Protein AF-A0A957AJ49-F1 (afdb_monomer)

Radius of gyration: 24.85 Å; Cα contacts (8 Å, |Δi|>4): 306; chains: 1; bounding box: 86×35×40 Å

Foldseek 3Di:
DDDDDDDDDDDDDPVNVVVVVVVVVVVPPPPPDDPPPPPPDPDDAPEDDDEWDQWDKKWKWKFKDKAAADPVFAWDFDAWDKKAQCDDAWWKWKAFPPPRDIDIADHGYMYTDYHRTGITIHIPDPGIGIIMDTHIGHLVCRQPRPPTGTPDRGHIDTDDGD

Structure (mmCIF, N/CA/C/O backbone):
data_AF-A0A957AJ49-F1
#
_entry.id   AF-A0A957AJ49-F1
#
loop_
_atom_site.group_PDB
_atom_site.id
_atom_site.type_symbol
_atom_site.label_atom_id
_atom_site.label_alt_id
_atom_site.label_comp_id
_atom_site.label_asym_id
_atom_site.label_entity_id
_atom_site.label_seq_id
_atom_site.pdbx_PDB_ins_code
_atom_site.Cartn_x
_atom_site.Cartn_y
_atom_site.Cartn_z
_atom_site.occupancy
_atom_site.B_iso_or_equiv
_atom_site.auth_seq_id
_atom_site.auth_comp_id
_atom_site.auth_asym_id
_atom_site.auth_atom_id
_atom_site.pdbx_PDB_model_num
ATOM 1 N N . MET A 1 1 ? 66.845 -1.665 -21.616 1.00 45.34 1 MET A N 1
ATOM 2 C CA . MET A 1 1 ? 66.562 -0.255 -21.268 1.00 45.34 1 MET A CA 1
ATOM 3 C C . MET A 1 1 ? 65.556 -0.266 -20.133 1.00 45.34 1 MET A C 1
ATOM 5 O O . MET A 1 1 ? 64.419 -0.652 -20.352 1.00 45.34 1 MET A O 1
ATOM 9 N N . THR A 1 2 ? 66.005 0.039 -18.918 1.00 37.88 2 THR A N 1
ATOM 10 C CA . THR A 1 2 ? 65.236 -0.147 -17.677 1.00 37.88 2 THR A CA 1
ATOM 11 C C . THR A 1 2 ? 64.923 1.229 -17.098 1.00 37.88 2 THR A C 1
ATOM 13 O O . THR A 1 2 ? 65.846 1.979 -16.789 1.00 37.88 2 THR A O 1
ATOM 16 N N . VAL A 1 3 ? 63.642 1.586 -16.994 1.00 44.53 3 VAL A N 1
ATOM 17 C CA . VAL A 1 3 ? 63.184 2.872 -16.444 1.00 44.53 3 VAL A CA 1
ATOM 18 C C . VAL A 1 3 ? 62.945 2.703 -14.942 1.00 44.53 3 VAL A C 1
ATOM 20 O O . VAL A 1 3 ? 62.064 1.951 -14.535 1.00 44.53 3 VAL A O 1
ATOM 23 N N . GLN A 1 4 ? 63.742 3.382 -14.111 1.00 39.09 4 GLN A N 1
ATOM 24 C CA . GLN A 1 4 ? 63.516 3.469 -12.665 1.00 39.09 4 GLN A CA 1
ATOM 25 C C . GLN A 1 4 ? 62.445 4.522 -12.350 1.00 39.09 4 GLN A C 1
ATOM 27 O O . GLN A 1 4 ? 62.627 5.706 -12.634 1.00 39.09 4 GLN A O 1
ATOM 32 N N . ALA A 1 5 ? 61.353 4.102 -11.709 1.00 43.75 5 ALA A N 1
ATOM 33 C CA . ALA A 1 5 ? 60.358 4.997 -11.128 1.00 43.75 5 ALA A CA 1
ATOM 34 C C . ALA A 1 5 ? 60.837 5.496 -9.754 1.00 43.75 5 ALA A C 1
ATOM 36 O O . ALA A 1 5 ? 61.056 4.720 -8.823 1.00 43.75 5 ALA A O 1
ATOM 37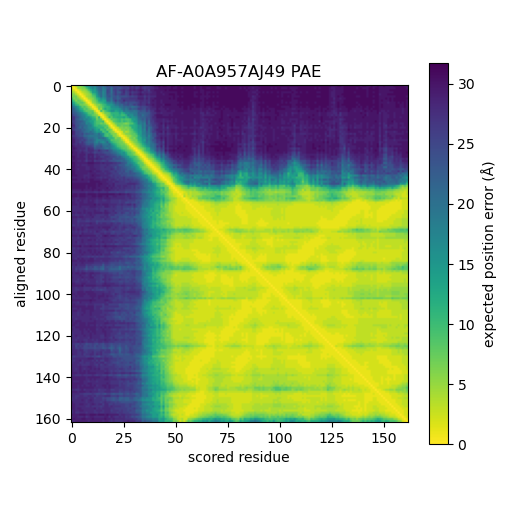 N N . ARG A 1 6 ? 61.016 6.813 -9.633 1.00 41.81 6 ARG A N 1
ATOM 38 C CA . ARG A 1 6 ? 61.431 7.501 -8.407 1.00 41.81 6 ARG A CA 1
ATOM 39 C C . ARG A 1 6 ? 60.199 7.746 -7.530 1.00 41.81 6 ARG A C 1
ATOM 41 O O . ARG A 1 6 ? 59.385 8.607 -7.843 1.00 41.81 6 ARG A O 1
ATOM 48 N N . VAL A 1 7 ? 60.062 7.010 -6.430 1.00 45.00 7 VAL A N 1
ATOM 49 C CA . VAL A 1 7 ? 59.023 7.262 -5.418 1.00 45.00 7 VAL A CA 1
ATOM 50 C C . VAL A 1 7 ? 59.421 8.497 -4.604 1.00 45.00 7 VAL A C 1
ATOM 52 O O . VAL A 1 7 ? 60.376 8.458 -3.829 1.00 45.00 7 VAL A O 1
ATOM 55 N N . GLN A 1 8 ? 58.714 9.614 -4.795 1.00 45.44 8 GLN A N 1
ATOM 56 C CA . GLN A 1 8 ? 58.831 10.800 -3.943 1.00 45.44 8 GLN A CA 1
ATOM 57 C C . GLN A 1 8 ? 57.978 10.617 -2.682 1.00 45.44 8 GLN A C 1
ATOM 59 O O . GLN A 1 8 ? 56.754 10.700 -2.710 1.00 45.44 8 GLN A O 1
ATOM 64 N N . SER A 1 9 ? 58.640 10.374 -1.555 1.00 46.91 9 SER A N 1
ATOM 65 C CA . SER A 1 9 ? 58.040 10.302 -0.225 1.00 46.91 9 SER A CA 1
ATOM 66 C C . SER A 1 9 ? 57.879 11.708 0.370 1.00 46.91 9 SER A C 1
ATOM 68 O O . SER A 1 9 ? 58.793 12.268 0.975 1.00 46.91 9 SER A O 1
ATOM 70 N N . GLY A 1 10 ? 56.694 12.298 0.191 1.00 44.47 10 GLY A N 1
ATOM 71 C CA . GLY A 1 10 ? 56.314 13.566 0.819 1.00 44.47 10 GLY A CA 1
ATOM 72 C C . GLY A 1 10 ? 56.085 13.401 2.325 1.00 44.47 10 GLY A C 1
ATOM 73 O O . GLY A 1 10 ? 55.098 12.808 2.751 1.00 44.47 10 GLY A O 1
ATOM 74 N N . ARG A 1 11 ? 57.000 13.925 3.150 1.00 48.50 11 ARG A N 1
ATOM 75 C CA . ARG A 1 11 ? 56.845 13.993 4.613 1.00 48.50 11 ARG A CA 1
ATOM 76 C C . ARG A 1 11 ? 55.820 15.072 4.977 1.00 48.50 11 ARG A C 1
ATOM 78 O O . ARG A 1 11 ? 56.122 16.260 4.916 1.00 48.50 11 ARG A O 1
ATOM 85 N N . ILE A 1 12 ? 54.626 14.654 5.387 1.00 49.84 12 ILE A N 1
ATOM 86 C CA . ILE A 1 12 ? 53.584 15.539 5.924 1.00 49.84 12 ILE A CA 1
ATOM 87 C C . ILE A 1 12 ? 54.047 16.061 7.292 1.00 49.84 12 ILE A C 1
ATOM 89 O O . ILE A 1 12 ? 54.370 15.286 8.195 1.00 49.84 12 ILE A O 1
ATOM 93 N N . SER A 1 13 ? 54.122 17.383 7.454 1.00 51.81 13 SER A N 1
ATOM 94 C CA . SER A 1 13 ? 54.551 17.993 8.719 1.00 51.81 13 SER A CA 1
ATOM 95 C C . SER A 1 13 ? 53.452 17.882 9.787 1.00 51.81 13 SER A C 1
ATOM 97 O O . SER A 1 13 ? 52.265 18.005 9.487 1.00 51.81 13 SER A O 1
ATOM 99 N N . ARG A 1 14 ? 53.829 17.715 11.066 1.00 51.81 14 ARG A N 1
ATOM 100 C CA . ARG A 1 14 ? 52.889 17.599 12.208 1.00 51.81 14 ARG A CA 1
ATOM 101 C C . ARG A 1 14 ? 51.887 18.762 12.327 1.00 51.81 14 ARG A C 1
ATOM 103 O O . ARG A 1 14 ? 50.832 18.588 12.925 1.00 51.81 14 ARG A O 1
ATOM 110 N N . ARG A 1 15 ? 52.179 19.925 11.731 1.00 46.97 15 ARG A N 1
ATOM 111 C CA . ARG A 1 15 ? 51.269 21.083 11.688 1.00 46.97 15 ARG A CA 1
ATOM 112 C C . ARG A 1 15 ? 50.123 20.915 10.679 1.00 46.97 15 ARG A C 1
ATOM 114 O O . ARG A 1 15 ? 49.061 21.482 10.893 1.00 46.97 15 ARG A O 1
ATOM 121 N N . GLN A 1 16 ? 50.301 20.100 9.637 1.00 46.12 16 GLN A N 1
ATOM 122 C CA . GLN A 1 16 ? 49.244 19.774 8.667 1.00 46.12 16 GLN A CA 1
ATOM 123 C C . GLN A 1 16 ? 48.295 18.677 9.178 1.00 46.12 16 GLN A C 1
ATOM 125 O O . GLN A 1 16 ? 47.129 18.659 8.800 1.00 46.12 16 GLN A O 1
ATOM 130 N N . ALA A 1 17 ? 48.752 17.814 10.093 1.00 44.75 17 ALA A N 1
ATOM 131 C CA . ALA A 1 17 ? 47.915 16.769 10.688 1.00 44.75 17 ALA A CA 1
ATOM 132 C C . ALA A 1 17 ? 46.827 17.325 11.633 1.00 44.75 17 ALA A C 1
ATOM 134 O O . ALA A 1 17 ? 45.726 16.784 11.684 1.00 44.75 17 ALA A O 1
ATOM 135 N N . LEU A 1 18 ? 47.092 18.432 12.342 1.00 44.97 18 LEU A N 1
ATOM 136 C CA . LEU A 1 18 ? 46.111 19.029 13.261 1.00 44.97 18 LEU A CA 1
ATOM 137 C C . LEU A 1 18 ? 44.960 19.757 12.547 1.00 44.97 18 LEU A C 1
ATOM 139 O O . LEU A 1 18 ? 43.846 19.780 13.066 1.00 44.97 18 LEU A O 1
ATOM 143 N N . ALA A 1 19 ? 45.195 20.306 11.352 1.00 46.53 19 ALA A N 1
ATOM 144 C CA . ALA A 1 19 ? 44.149 20.984 10.584 1.00 46.53 19 ALA A CA 1
ATOM 145 C C . ALA A 1 19 ? 43.094 20.000 10.040 1.00 46.53 19 ALA A C 1
ATOM 147 O O . ALA A 1 19 ? 41.910 20.325 9.993 1.00 46.53 19 ALA A O 1
ATOM 148 N N . VAL A 1 20 ? 43.501 18.772 9.698 1.00 47.94 20 VAL A N 1
ATOM 149 C CA . VAL A 1 20 ? 42.591 17.746 9.160 1.00 47.94 20 VAL A CA 1
ATOM 150 C C . VAL A 1 20 ? 41.678 17.171 10.249 1.00 47.94 20 VAL A C 1
ATOM 152 O O . VAL A 1 20 ? 40.496 16.948 10.000 1.00 47.94 20 VAL A O 1
ATOM 155 N N . VAL A 1 21 ? 42.171 17.003 11.482 1.00 49.03 21 VAL A N 1
ATOM 156 C CA . VAL A 1 21 ? 41.348 16.492 12.597 1.00 49.03 21 VAL A CA 1
ATOM 157 C C . VAL A 1 21 ? 40.319 17.531 13.062 1.00 49.03 21 VAL A C 1
ATOM 159 O O . VAL A 1 21 ? 39.179 17.173 13.353 1.00 49.03 21 VAL A O 1
ATOM 162 N N . ALA A 1 22 ? 40.672 18.821 13.063 1.00 45.62 22 ALA A N 1
ATOM 163 C CA . ALA A 1 22 ? 39.730 19.891 13.398 1.00 45.62 22 ALA A CA 1
ATOM 164 C C . ALA A 1 22 ? 38.621 20.055 12.339 1.00 45.62 22 ALA A C 1
ATOM 166 O O . ALA A 1 22 ? 37.470 20.305 12.695 1.00 45.62 22 ALA A O 1
ATOM 167 N N . ALA A 1 23 ? 38.937 19.848 11.055 1.00 45.59 23 ALA A N 1
ATOM 168 C CA . ALA A 1 23 ? 37.946 19.875 9.980 1.00 45.59 23 ALA A CA 1
ATOM 169 C C . ALA A 1 23 ? 36.990 18.666 10.022 1.00 45.59 23 ALA A C 1
ATOM 171 O O . ALA A 1 23 ? 35.799 18.823 9.759 1.00 45.59 23 ALA A O 1
ATOM 172 N N . LEU A 1 24 ? 37.465 17.477 10.420 1.00 45.12 24 LEU A N 1
ATOM 173 C CA . LEU A 1 24 ? 36.602 16.293 10.548 1.00 45.12 24 LEU A CA 1
ATOM 174 C C . LEU A 1 24 ? 35.682 16.344 11.780 1.00 45.12 24 LEU A C 1
ATOM 176 O O . LEU A 1 24 ? 34.555 15.855 11.729 1.00 45.12 24 LEU A O 1
ATOM 180 N N . ALA A 1 25 ? 36.124 16.960 12.880 1.00 41.25 25 ALA A N 1
ATOM 181 C CA . ALA A 1 25 ? 35.322 17.072 14.101 1.00 41.25 25 ALA A CA 1
ATOM 182 C C . ALA A 1 25 ? 34.126 18.037 13.964 1.00 41.25 25 ALA A C 1
ATOM 184 O O . ALA A 1 25 ? 33.162 17.927 14.726 1.00 41.25 25 ALA A O 1
ATOM 185 N N . LEU A 1 26 ? 34.154 18.954 12.988 1.00 41.94 26 LEU A N 1
ATOM 186 C CA . LEU A 1 26 ? 33.064 19.909 12.765 1.00 41.94 26 LEU A CA 1
ATOM 187 C C . LEU A 1 26 ? 31.896 19.323 11.952 1.00 41.94 26 LEU A C 1
ATOM 189 O O . LEU A 1 26 ? 30.771 19.795 12.086 1.00 41.94 26 LEU A O 1
ATOM 193 N N . VAL A 1 27 ? 32.125 18.264 11.166 1.00 48.56 27 VAL A N 1
ATOM 194 C CA . VAL A 1 27 ? 31.067 17.620 10.360 1.00 48.56 27 VAL A CA 1
ATOM 195 C C . VAL A 1 27 ? 30.147 16.745 11.224 1.00 48.56 27 VAL A C 1
ATOM 197 O O . VAL A 1 27 ? 28.955 16.638 10.953 1.00 48.56 27 VAL A O 1
ATOM 200 N N . PHE A 1 28 ? 30.648 16.182 12.328 1.00 44.66 28 PHE A N 1
ATOM 201 C CA . PHE A 1 28 ? 29.884 15.230 13.148 1.00 44.66 28 PHE A CA 1
ATOM 202 C C . PHE A 1 28 ? 28.976 15.852 14.224 1.00 44.66 28 PHE A C 1
ATOM 204 O O . PHE A 1 28 ? 28.220 15.126 14.868 1.00 44.66 28 PHE A O 1
ATOM 211 N N . ARG A 1 29 ? 28.998 17.177 14.435 1.00 44.31 29 ARG A N 1
ATOM 212 C CA . ARG A 1 29 ? 28.170 17.841 15.468 1.00 44.31 29 ARG A CA 1
ATOM 213 C C . ARG A 1 29 ? 26.887 18.506 14.960 1.00 44.31 29 ARG A C 1
ATOM 215 O O . ARG A 1 29 ? 26.145 19.052 15.769 1.00 44.31 29 ARG A O 1
ATOM 222 N N . ALA A 1 30 ? 26.574 18.390 13.670 1.00 46.75 30 ALA A N 1
ATOM 223 C CA . ALA A 1 30 ? 25.325 18.892 13.087 1.00 46.75 30 ALA A CA 1
ATOM 224 C C . ALA A 1 30 ? 24.229 17.815 12.934 1.00 46.75 30 ALA A C 1
ATOM 226 O O . ALA A 1 30 ? 23.259 18.015 12.213 1.00 46.75 30 ALA A O 1
ATOM 227 N N . GLY A 1 31 ? 24.330 16.684 13.640 1.00 45.34 31 GLY A N 1
ATOM 228 C CA . GLY A 1 31 ? 23.252 15.692 13.760 1.00 45.34 31 GLY A CA 1
ATOM 229 C C . GLY A 1 31 ? 22.155 16.111 14.748 1.00 45.34 31 GLY A C 1
ATOM 230 O O . GLY A 1 31 ? 21.658 15.289 15.513 1.00 45.34 31 GLY A O 1
ATOM 231 N N . ALA A 1 32 ? 21.813 17.398 14.805 1.00 46.44 32 ALA A N 1
ATOM 232 C CA . ALA A 1 32 ? 20.675 17.876 15.573 1.00 46.44 32 ALA A CA 1
ATOM 233 C C . ALA A 1 32 ? 19.421 17.666 14.727 1.00 46.44 32 ALA A C 1
ATOM 235 O O . ALA A 1 32 ? 19.192 18.416 13.787 1.00 46.44 32 ALA A O 1
ATOM 236 N N . ARG A 1 33 ? 18.663 16.610 15.057 1.00 48.19 33 ARG A N 1
ATOM 237 C CA . ARG A 1 33 ? 17.218 16.414 14.828 1.00 48.19 33 ARG A CA 1
ATOM 238 C C . ARG A 1 33 ? 16.561 17.474 13.933 1.00 48.19 33 ARG A C 1
ATOM 240 O O . ARG A 1 33 ? 15.764 18.287 14.392 1.00 48.19 33 ARG A O 1
ATOM 247 N N . GLY A 1 34 ? 16.872 17.432 12.646 1.00 39.28 34 GLY A N 1
ATOM 248 C CA . GLY A 1 34 ? 16.021 18.026 11.639 1.00 39.28 34 GLY A CA 1
ATOM 249 C C . GLY A 1 34 ? 14.910 17.024 11.413 1.00 39.28 34 GLY A C 1
ATOM 250 O O . GLY A 1 34 ? 15.152 15.968 10.835 1.00 39.28 34 GLY A O 1
ATOM 251 N N . SER A 1 35 ? 13.698 17.320 11.874 1.00 52.81 35 SER A N 1
ATOM 252 C CA . SER A 1 35 ? 12.520 16.802 11.189 1.00 52.81 35 SER A CA 1
ATOM 253 C C . SER A 1 35 ? 12.696 17.221 9.735 1.00 52.81 35 SER A C 1
ATOM 255 O O . SER A 1 35 ? 12.552 18.405 9.424 1.00 52.81 35 SER A O 1
ATOM 257 N N . ALA A 1 36 ? 13.129 16.293 8.882 1.00 47.59 36 ALA A N 1
ATOM 258 C CA . ALA A 1 36 ? 13.177 16.519 7.456 1.00 47.59 36 ALA A CA 1
ATOM 259 C C . ALA A 1 36 ? 11.732 16.797 7.044 1.00 47.59 36 ALA A C 1
ATOM 261 O O . ALA A 1 36 ? 10.938 15.885 6.840 1.00 47.59 36 ALA A O 1
ATOM 262 N N . ARG A 1 37 ? 11.360 18.078 6.996 1.00 47.88 37 ARG A N 1
ATOM 263 C CA . ARG A 1 37 ? 10.209 18.517 6.226 1.00 47.88 37 ARG A CA 1
ATOM 264 C C . ARG A 1 37 ? 10.653 18.331 4.786 1.00 47.88 37 ARG A C 1
ATOM 266 O O . ARG A 1 37 ? 11.209 19.241 4.179 1.00 47.88 37 ARG A O 1
ATOM 273 N N . GLN A 1 38 ? 10.497 17.108 4.282 1.00 46.88 38 GLN A N 1
ATOM 274 C CA . GLN A 1 38 ? 10.405 16.900 2.850 1.00 46.88 38 GLN A CA 1
ATOM 275 C C . GLN A 1 38 ? 9.342 17.883 2.375 1.00 46.88 38 GLN A C 1
ATOM 277 O O . GLN A 1 38 ? 8.227 17.903 2.905 1.00 46.88 38 GLN A O 1
ATOM 282 N N . ALA A 1 39 ? 9.721 18.764 1.452 1.00 48.09 39 ALA A N 1
ATOM 283 C CA . ALA A 1 39 ? 8.725 19.485 0.690 1.00 48.09 39 ALA A CA 1
ATOM 284 C C . ALA A 1 39 ? 7.788 18.415 0.122 1.00 48.09 39 ALA A C 1
ATOM 286 O O . ALA A 1 39 ? 8.265 17.461 -0.497 1.00 48.09 39 ALA A O 1
ATOM 287 N N . LEU A 1 40 ? 6.490 18.523 0.415 1.00 52.75 40 LEU A N 1
ATOM 288 C CA . LEU A 1 40 ? 5.491 17.737 -0.292 1.00 52.75 40 LEU A CA 1
ATOM 289 C C . LEU A 1 40 ? 5.689 18.076 -1.766 1.00 52.75 40 LEU A C 1
ATOM 291 O O . LEU A 1 40 ? 5.410 19.197 -2.186 1.00 52.75 40 LEU A O 1
ATOM 295 N N . VAL A 1 41 ? 6.262 17.142 -2.520 1.00 54.31 41 VAL A N 1
ATOM 296 C CA . VAL A 1 41 ? 6.193 17.202 -3.973 1.00 54.31 41 VAL A CA 1
ATOM 297 C C . VAL A 1 41 ? 4.704 17.172 -4.286 1.00 54.31 41 VAL A C 1
ATOM 299 O O . VAL A 1 41 ? 3.987 16.319 -3.757 1.00 54.31 41 VAL A O 1
ATOM 302 N N . GLU A 1 42 ? 4.224 18.142 -5.061 1.00 50.56 42 GLU A N 1
ATOM 303 C CA . GLU A 1 42 ? 2.845 18.152 -5.539 1.00 50.56 42 GLU A CA 1
ATOM 304 C C . GLU A 1 42 ? 2.641 16.927 -6.440 1.00 50.56 42 GLU A C 1
ATOM 306 O O . GLU A 1 42 ? 2.904 16.955 -7.638 1.00 50.56 42 GLU A O 1
ATOM 311 N N . GLY A 1 43 ? 2.238 15.812 -5.835 1.00 50.50 43 GLY A N 1
ATOM 312 C CA . GLY A 1 43 ? 1.734 14.637 -6.526 1.00 50.50 43 GLY A CA 1
ATOM 313 C C . GLY A 1 43 ? 0.220 14.747 -6.632 1.00 50.50 43 GLY A C 1
ATOM 314 O O . GLY A 1 43 ? -0.471 14.931 -5.628 1.00 50.50 43 GLY A O 1
ATOM 315 N N . SER A 1 44 ? -0.323 14.643 -7.841 1.00 49.91 44 SER A N 1
ATOM 316 C CA . SER A 1 44 ? -1.766 14.516 -8.023 1.00 49.91 44 SER A CA 1
ATOM 317 C C . SER A 1 44 ? -2.204 13.113 -7.599 1.00 49.91 44 SER A C 1
ATOM 319 O O . SER A 1 44 ? -1.950 12.142 -8.307 1.00 49.91 44 SER A O 1
ATOM 321 N N . LEU A 1 45 ? -2.872 13.001 -6.449 1.00 54.06 45 LEU A N 1
ATOM 322 C CA . LEU A 1 45 ? -3.452 11.744 -5.976 1.00 54.06 45 LEU A CA 1
ATOM 323 C C . LEU A 1 45 ? -4.772 11.463 -6.715 1.00 54.06 45 LEU A C 1
ATOM 325 O O . LEU A 1 45 ? -5.822 11.991 -6.353 1.00 54.06 45 LEU A O 1
ATOM 329 N N . LEU A 1 46 ? -4.733 10.619 -7.745 1.00 48.16 46 LEU A N 1
ATOM 330 C CA . LEU A 1 46 ? -5.930 10.070 -8.391 1.00 48.16 46 LEU A CA 1
ATOM 331 C C . LEU A 1 46 ? -6.309 8.744 -7.722 1.00 48.16 46 LEU A C 1
ATOM 333 O O . LEU A 1 46 ? -6.030 7.669 -8.242 1.00 48.16 46 LEU A O 1
ATOM 337 N N . VAL A 1 47 ? -6.964 8.808 -6.562 1.00 59.38 47 VAL A N 1
ATOM 338 C CA . VAL A 1 47 ? -7.540 7.610 -5.934 1.00 59.38 47 VAL A CA 1
ATOM 339 C C . VAL A 1 47 ? -9.027 7.538 -6.255 1.00 59.38 47 VAL A C 1
ATOM 341 O O . VAL A 1 47 ? -9.812 8.378 -5.820 1.00 59.38 47 VAL A O 1
ATOM 344 N N . ARG A 1 48 ? -9.423 6.507 -7.007 1.00 54.12 48 ARG A N 1
ATOM 345 C CA . ARG A 1 48 ? -10.816 6.056 -7.093 1.00 54.12 48 ARG A CA 1
ATOM 346 C C . ARG A 1 48 ? -10.904 4.680 -6.452 1.00 54.12 48 ARG A C 1
ATOM 348 O O . ARG A 1 48 ? -10.227 3.757 -6.887 1.00 54.12 48 ARG A O 1
ATOM 355 N N . GLY A 1 49 ? -11.734 4.555 -5.429 1.00 65.31 49 GLY A N 1
ATOM 356 C CA . GLY A 1 49 ? -12.003 3.294 -4.757 1.00 65.31 49 GLY A CA 1
ATOM 357 C C . GLY A 1 49 ? -13.102 3.488 -3.724 1.00 65.31 49 GLY A C 1
ATOM 358 O O . GLY A 1 49 ? -13.212 4.556 -3.126 1.00 65.31 49 GLY A O 1
ATOM 359 N N . GLN A 1 50 ? -13.933 2.470 -3.557 1.00 75.38 50 GLN A N 1
ATOM 360 C CA . GLN A 1 50 ? -14.843 2.331 -2.428 1.00 75.38 50 GLN A CA 1
ATOM 361 C C . GLN A 1 50 ? -14.437 1.054 -1.702 1.00 75.38 50 GLN A C 1
ATOM 363 O O . GLN A 1 50 ? -14.096 0.064 -2.349 1.00 75.38 50 GLN A O 1
ATOM 368 N N . ALA A 1 51 ? -14.445 1.087 -0.379 1.00 84.75 51 ALA A N 1
ATOM 369 C CA . ALA A 1 51 ? -14.295 -0.104 0.435 1.00 84.75 51 ALA A CA 1
ATOM 370 C C . ALA A 1 51 ? -15.089 0.057 1.716 1.00 84.75 51 ALA A C 1
ATOM 372 O O . ALA A 1 51 ? -15.236 1.172 2.216 1.00 84.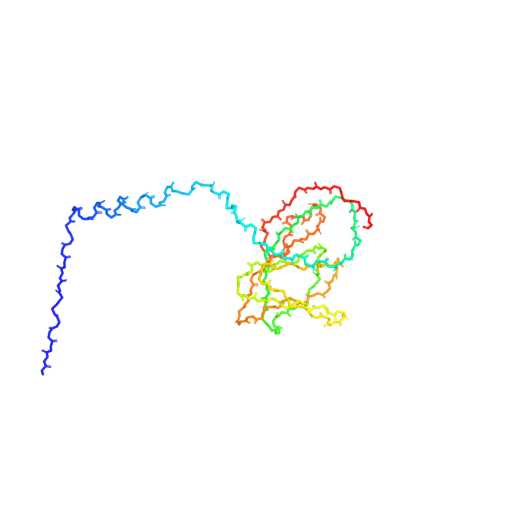75 51 ALA A O 1
ATOM 373 N N . GLU A 1 52 ? -15.554 -1.077 2.217 1.00 87.12 52 GLU A N 1
ATOM 374 C CA . GLU A 1 52 ? -16.186 -1.174 3.520 1.00 87.12 52 GLU A CA 1
ATOM 375 C C . GLU A 1 52 ? -15.101 -1.169 4.594 1.00 87.12 52 GLU A C 1
ATOM 377 O O . GLU A 1 52 ? -14.112 -1.910 4.518 1.00 87.12 52 GLU A O 1
ATOM 382 N N . LEU A 1 53 ? -15.271 -0.320 5.600 1.00 86.69 53 LEU A N 1
ATOM 383 C CA . LEU A 1 53 ? -14.423 -0.335 6.776 1.00 86.69 53 LEU A CA 1
ATOM 384 C C . LEU A 1 53 ? -14.841 -1.504 7.681 1.00 86.69 53 LEU A C 1
ATOM 386 O O . LEU A 1 53 ? -16.025 -1.636 8.003 1.00 86.69 53 LEU A O 1
ATOM 390 N N . PRO A 1 54 ? -13.887 -2.322 8.169 1.00 85.12 54 PRO A N 1
ATOM 391 C CA . PRO A 1 54 ? -14.191 -3.486 9.007 1.00 85.12 54 PRO A CA 1
ATOM 392 C C . PRO A 1 54 ? -14.776 -3.127 10.389 1.00 85.12 54 PRO A C 1
ATOM 394 O O . PRO A 1 54 ? -15.263 -4.011 11.091 1.00 85.12 54 PRO A O 1
ATOM 397 N N . GLY A 1 55 ? -14.769 -1.843 10.773 1.00 89.31 55 GLY A N 1
ATOM 398 C CA . GLY A 1 55 ? -15.225 -1.353 12.075 1.00 89.31 55 GLY A CA 1
ATOM 399 C C . GLY A 1 55 ? -14.347 -1.800 13.252 1.00 89.31 55 GLY A C 1
ATOM 400 O O . GLY A 1 55 ? -13.454 -2.630 13.111 1.00 89.31 55 GLY A O 1
ATOM 401 N N . GLY A 1 56 ? -14.601 -1.243 14.439 1.00 95.00 56 GLY A N 1
ATOM 402 C CA . GLY A 1 56 ? -13.904 -1.625 15.677 1.00 95.00 56 GLY A CA 1
ATOM 403 C C . GLY A 1 56 ? -12.641 -0.807 15.962 1.00 95.00 56 GLY A C 1
ATOM 404 O O . GLY A 1 56 ? -12.463 0.282 15.417 1.00 95.00 56 GLY A O 1
ATOM 405 N N . GLU A 1 57 ? -11.785 -1.292 16.867 1.00 97.38 57 GLU A N 1
ATOM 406 C CA . GLU A 1 57 ? -10.503 -0.639 17.159 1.00 97.38 57 GLU A CA 1
ATOM 407 C C . GLU A 1 57 ? -9.458 -0.978 16.095 1.00 97.38 57 GLU A C 1
ATOM 409 O O . GLU A 1 57 ? -8.962 -2.102 15.999 1.00 97.38 57 GLU A O 1
ATOM 414 N N . MET A 1 58 ? -9.098 0.037 15.320 1.00 97.12 58 MET A N 1
ATOM 415 C CA . MET A 1 58 ? -8.158 -0.051 14.214 1.00 97.12 58 MET A CA 1
ATOM 416 C C . MET A 1 58 ? -6.946 0.837 14.475 1.00 97.12 58 MET A C 1
ATOM 418 O O . MET A 1 58 ? -6.966 1.731 15.317 1.00 97.12 58 MET A O 1
ATOM 422 N N . ALA A 1 59 ? -5.881 0.618 13.720 1.00 97.62 59 ALA A N 1
ATOM 423 C CA . ALA A 1 59 ? -4.718 1.483 13.692 1.00 97.62 59 ALA A CA 1
ATOM 424 C C . ALA A 1 59 ? -4.107 1.498 12.290 1.00 97.62 59 ALA A C 1
ATOM 426 O O . ALA A 1 59 ? -4.237 0.554 11.505 1.00 97.62 59 ALA A O 1
ATOM 427 N N . TRP A 1 60 ? -3.401 2.582 11.980 1.00 97.50 60 TRP A N 1
ATOM 428 C CA . TRP A 1 60 ? -2.578 2.638 10.780 1.00 97.50 60 TRP A CA 1
ATOM 429 C C . TRP A 1 60 ? -1.266 1.901 11.009 1.00 97.50 60 TRP A C 1
ATOM 431 O O . TRP A 1 60 ? -0.565 2.150 11.990 1.00 97.50 60 TRP A O 1
ATOM 441 N N . ARG A 1 61 ? -0.902 1.045 10.061 1.00 98.06 61 ARG A N 1
ATOM 442 C CA . ARG A 1 61 ? 0.369 0.331 10.041 1.00 98.06 61 ARG A CA 1
ATOM 443 C C . ARG A 1 61 ? 1.133 0.673 8.769 1.00 98.06 61 ARG A C 1
ATOM 445 O O . ARG A 1 61 ? 0.636 0.474 7.664 1.00 98.06 61 ARG A O 1
ATOM 452 N N . GLY A 1 62 ? 2.355 1.164 8.934 1.00 97.81 62 GLY A N 1
ATOM 453 C CA . GLY A 1 62 ? 3.304 1.392 7.854 1.00 97.81 62 GLY A CA 1
ATOM 454 C C . GLY A 1 62 ? 4.346 0.284 7.814 1.00 97.81 62 GLY A C 1
ATOM 455 O O . GLY A 1 62 ? 5.045 0.058 8.805 1.00 97.81 62 GLY A O 1
ATOM 456 N N . VAL A 1 63 ? 4.496 -0.363 6.663 1.00 97.94 63 VAL A N 1
ATOM 4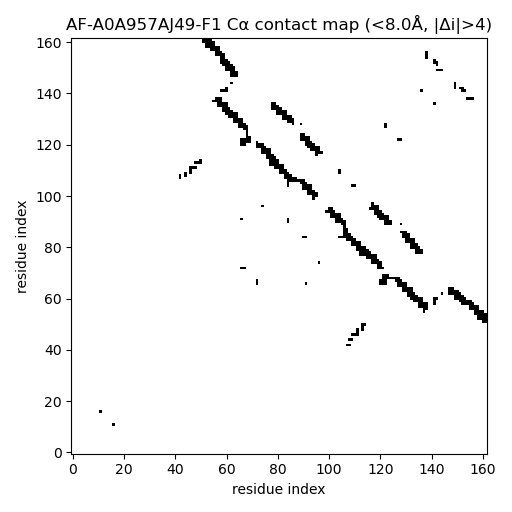57 C CA . VAL A 1 63 ? 5.498 -1.410 6.421 1.00 97.94 63 VAL A CA 1
ATOM 458 C C . VAL A 1 63 ? 6.270 -1.095 5.146 1.00 97.94 63 VAL A C 1
ATOM 460 O O . VAL A 1 63 ? 5.677 -0.693 4.148 1.00 97.94 63 VAL A O 1
ATOM 463 N N . GLN A 1 64 ? 7.586 -1.276 5.183 1.00 97.75 64 GLN A N 1
ATOM 464 C CA . GLN A 1 64 ? 8.433 -1.270 3.996 1.00 97.75 64 GLN A CA 1
ATOM 465 C C . GLN A 1 64 ? 8.544 -2.702 3.471 1.00 97.75 64 GLN A C 1
ATOM 467 O O . GLN A 1 64 ? 8.981 -3.589 4.202 1.00 97.75 64 GLN A O 1
ATOM 472 N N . ASP A 1 65 ? 8.135 -2.895 2.224 1.00 96.50 65 ASP A N 1
ATOM 473 C CA . ASP A 1 65 ? 8.088 -4.181 1.523 1.00 96.50 65 ASP A CA 1
ATOM 474 C C . ASP A 1 65 ? 8.903 -4.070 0.217 1.00 96.50 65 ASP A C 1
ATOM 476 O O . ASP A 1 65 ? 9.355 -2.978 -0.154 1.00 96.50 65 ASP A O 1
ATOM 480 N N . VAL A 1 66 ? 9.127 -5.193 -0.459 1.00 96.81 66 VAL A N 1
ATOM 481 C CA . VAL A 1 66 ? 9.937 -5.314 -1.671 1.00 96.81 66 VAL A CA 1
ATOM 482 C C . VAL A 1 66 ? 9.068 -5.812 -2.822 1.00 96.81 66 VAL A C 1
ATOM 484 O O . VAL A 1 66 ? 8.346 -6.800 -2.714 1.00 96.81 66 VAL A O 1
ATOM 487 N N . ALA A 1 67 ? 9.100 -5.084 -3.933 1.00 97.44 67 ALA A N 1
ATOM 488 C CA . ALA A 1 67 ? 8.541 -5.531 -5.195 1.00 97.44 67 ALA A CA 1
ATOM 489 C C . ALA A 1 67 ? 9.646 -6.257 -5.962 1.00 97.44 67 ALA A C 1
ATOM 491 O O . ALA A 1 67 ? 10.615 -5.632 -6.398 1.00 97.44 67 ALA A O 1
ATOM 492 N N . GLU A 1 68 ? 9.503 -7.571 -6.096 1.00 98.12 68 GLU A N 1
ATOM 493 C CA . GLU A 1 68 ? 10.423 -8.403 -6.873 1.00 98.12 68 GLU A CA 1
ATOM 494 C C . GLU A 1 68 ? 10.269 -8.142 -8.380 1.00 98.12 68 GLU A C 1
ATOM 496 O O . GLU A 1 68 ? 9.342 -7.457 -8.820 1.00 98.12 68 GLU A O 1
ATOM 501 N N . VAL A 1 69 ? 11.195 -8.660 -9.185 1.00 97.69 69 VAL A N 1
ATOM 502 C CA . VAL A 1 69 ? 11.226 -8.444 -10.640 1.00 97.69 69 VAL A CA 1
ATOM 503 C C . VAL A 1 69 ? 10.574 -9.622 -11.363 1.00 97.69 69 VAL A C 1
ATOM 505 O O . VAL A 1 69 ? 10.864 -10.774 -11.049 1.00 97.69 69 VAL A O 1
ATOM 508 N N . GLY A 1 70 ? 9.753 -9.345 -12.379 1.00 92.75 70 GLY A N 1
ATOM 509 C CA . GLY A 1 70 ? 9.233 -10.368 -13.286 1.00 92.75 70 GLY A CA 1
ATOM 510 C C . GLY A 1 70 ? 8.506 -11.509 -12.573 1.00 92.75 70 GLY A C 1
ATOM 511 O O . GLY A 1 70 ? 7.620 -11.290 -11.744 1.00 92.75 70 GLY A O 1
ATOM 512 N N . ASP A 1 71 ? 8.892 -12.740 -12.905 1.00 92.00 71 ASP A N 1
ATOM 513 C CA . ASP A 1 71 ? 8.242 -13.961 -12.416 1.00 92.00 71 ASP A CA 1
ATOM 514 C C . ASP A 1 71 ? 8.518 -14.267 -10.933 1.00 92.00 71 ASP A C 1
ATOM 516 O O . ASP A 1 71 ? 7.799 -15.071 -10.339 1.00 92.00 71 ASP A O 1
ATOM 520 N N . ASP A 1 72 ? 9.497 -13.599 -10.310 1.00 96.19 72 ASP A N 1
ATOM 521 C CA . ASP A 1 72 ? 9.753 -13.724 -8.868 1.00 96.19 72 ASP A CA 1
ATOM 522 C C . ASP A 1 72 ? 8.685 -12.984 -8.037 1.00 96.19 72 ASP A C 1
ATOM 524 O O . ASP A 1 72 ? 8.476 -13.277 -6.855 1.00 96.19 72 ASP A O 1
ATOM 528 N N . ALA A 1 73 ? 7.958 -12.040 -8.648 1.00 96.50 73 ALA A N 1
ATOM 529 C CA . ALA A 1 73 ? 6.860 -11.343 -7.996 1.00 96.50 73 ALA A CA 1
ATOM 530 C C . ALA A 1 73 ? 5.637 -12.266 -7.838 1.00 96.50 73 ALA A C 1
ATOM 532 O O . ALA A 1 73 ? 4.916 -12.574 -8.788 1.00 96.50 73 ALA A O 1
ATOM 533 N N . GLY A 1 74 ? 5.353 -12.677 -6.602 1.00 96.25 74 GLY A N 1
ATOM 534 C CA . GLY A 1 74 ? 4.184 -13.497 -6.273 1.00 96.25 74 GLY A CA 1
ATOM 535 C C . GLY A 1 74 ? 2.894 -12.699 -6.040 1.00 96.25 74 GLY A C 1
ATOM 536 O O . GLY A 1 74 ? 2.912 -11.548 -5.587 1.00 96.25 74 GLY A O 1
ATOM 537 N N . TYR A 1 75 ? 1.747 -13.342 -6.275 1.00 97.00 75 TYR A N 1
ATOM 538 C CA . TYR A 1 75 ? 0.456 -12.857 -5.780 1.00 97.00 75 TYR A CA 1
ATOM 539 C C . TYR A 1 75 ? 0.363 -13.046 -4.268 1.00 97.00 75 TYR A C 1
ATOM 541 O O . TYR A 1 75 ? 0.695 -14.102 -3.732 1.00 97.00 75 TYR A O 1
ATOM 549 N N . GLN A 1 76 ? -0.110 -12.017 -3.569 1.00 95.62 76 GLN A N 1
ATOM 550 C CA . GLN A 1 76 ? -0.315 -12.065 -2.124 1.00 95.62 76 GLN A CA 1
ATOM 551 C C . GLN A 1 76 ? -1.618 -11.359 -1.760 1.00 95.62 76 GLN A C 1
ATOM 553 O O . GLN A 1 76 ? -2.016 -10.391 -2.416 1.00 95.62 76 GLN A O 1
ATOM 558 N N . ARG A 1 77 ? -2.243 -11.811 -0.670 1.00 95.19 77 ARG A N 1
ATOM 559 C CA . ARG A 1 77 ? -3.402 -11.141 -0.077 1.00 95.19 77 ARG A CA 1
ATOM 560 C C . ARG A 1 77 ? -2.965 -9.818 0.538 1.00 95.19 77 ARG A C 1
ATOM 562 O O . ARG A 1 77 ? -2.015 -9.779 1.318 1.00 95.19 77 ARG A O 1
ATOM 569 N N . ARG A 1 78 ? -3.660 -8.736 0.201 1.00 94.06 78 ARG A N 1
ATOM 570 C CA . ARG A 1 78 ? -3.357 -7.388 0.680 1.00 94.06 78 ARG A CA 1
ATOM 571 C C . ARG A 1 78 ? -4.446 -6.892 1.624 1.00 94.06 78 ARG A C 1
ATOM 573 O O . ARG A 1 78 ? -5.627 -7.120 1.389 1.00 94.06 78 ARG A O 1
ATOM 580 N N . ALA A 1 79 ? -4.016 -6.220 2.685 1.00 93.25 79 ALA A N 1
ATOM 581 C CA . ALA A 1 79 ? -4.908 -5.513 3.593 1.00 93.25 79 ALA A CA 1
ATOM 582 C C . ALA A 1 79 ? -5.389 -4.201 2.961 1.00 93.25 79 ALA A C 1
ATOM 584 O O . ALA A 1 79 ? -4.699 -3.621 2.113 1.00 93.25 79 ALA A O 1
ATOM 585 N N . LEU A 1 80 ? -6.538 -3.725 3.430 1.00 94.69 80 LEU A N 1
ATOM 586 C CA . LEU A 1 80 ? -7.113 -2.435 3.093 1.00 94.69 80 LEU A CA 1
ATOM 587 C C . LEU A 1 80 ? -6.114 -1.303 3.337 1.00 94.69 80 LEU A C 1
ATOM 589 O O . LEU A 1 80 ? -5.514 -1.206 4.408 1.00 94.69 80 LEU A O 1
ATOM 593 N N . GLY A 1 81 ? -5.972 -0.406 2.365 1.00 94.56 81 GLY A N 1
ATOM 594 C CA . GLY A 1 81 ? -5.179 0.805 2.521 1.00 94.56 81 GLY A CA 1
ATOM 595 C C . GLY A 1 81 ? -4.526 1.245 1.222 1.00 94.56 81 GLY A C 1
ATOM 596 O O . GLY A 1 81 ? -5.193 1.363 0.196 1.00 94.56 81 GLY A O 1
ATOM 597 N N . PHE A 1 82 ? -3.224 1.523 1.273 1.00 95.12 82 PHE A N 1
ATOM 598 C CA . PHE A 1 82 ? -2.483 2.117 0.169 1.00 95.12 82 PHE A CA 1
ATOM 599 C C . PHE A 1 82 ? -1.130 1.450 -0.056 1.00 95.12 82 PHE A C 1
ATOM 601 O O . PHE A 1 82 ? -0.398 1.117 0.878 1.00 95.12 82 PHE A O 1
ATOM 608 N N . THR A 1 83 ? -0.776 1.329 -1.329 1.00 95.50 83 THR A N 1
ATOM 609 C CA . THR A 1 83 ? 0.597 1.102 -1.781 1.00 95.50 83 THR A CA 1
ATOM 610 C C . THR A 1 83 ? 1.176 2.433 -2.196 1.00 95.50 83 THR A C 1
ATOM 612 O O . THR A 1 83 ? 0.538 3.133 -2.972 1.00 95.50 83 THR A O 1
ATOM 615 N N . VAL A 1 84 ? 2.364 2.776 -1.719 1.00 95.50 84 VAL A N 1
ATOM 616 C CA . VAL A 1 84 ? 3.075 3.999 -2.089 1.00 95.50 84 VAL A CA 1
ATOM 617 C C . VAL A 1 84 ? 4.397 3.597 -2.719 1.00 95.50 84 VAL A C 1
ATOM 619 O O . VAL A 1 84 ? 5.210 2.932 -2.071 1.00 95.50 84 VAL A O 1
ATOM 622 N N . ASN A 1 85 ? 4.629 4.006 -3.963 1.00 96.06 85 ASN A N 1
ATOM 623 C CA . ASN A 1 85 ? 5.936 3.835 -4.575 1.00 96.06 85 ASN A CA 1
ATOM 624 C C . ASN A 1 85 ? 6.891 4.888 -3.994 1.00 96.06 85 ASN A C 1
ATOM 626 O O . ASN A 1 85 ? 6.939 6.030 -4.444 1.00 96.06 85 ASN A O 1
ATOM 630 N N . SER A 1 86 ? 7.626 4.508 -2.949 1.00 93.00 86 SER A N 1
ATOM 631 C CA . SER A 1 86 ? 8.626 5.362 -2.299 1.00 93.00 86 SER A CA 1
ATOM 632 C C . SER A 1 86 ? 9.978 5.387 -3.018 1.00 93.00 86 SER A C 1
ATOM 634 O O . SER A 1 86 ? 10.902 6.043 -2.532 1.00 93.00 86 SER A O 1
ATOM 636 N N . GLY A 1 87 ? 10.111 4.654 -4.127 1.00 89.69 87 GLY A N 1
ATOM 637 C CA . GLY A 1 87 ? 11.280 4.690 -4.995 1.00 89.69 87 GLY A CA 1
ATOM 638 C C . GLY A 1 87 ? 11.443 6.050 -5.674 1.00 89.69 87 GLY A C 1
ATOM 639 O O . GLY A 1 87 ? 10.576 6.920 -5.596 1.00 89.69 87 GLY A O 1
ATOM 640 N N . ILE A 1 88 ? 12.586 6.249 -6.334 1.00 88.00 88 ILE A N 1
ATOM 641 C CA . ILE A 1 88 ? 12.920 7.525 -7.001 1.00 88.00 88 ILE A CA 1
ATOM 642 C C . ILE A 1 88 ? 12.847 7.397 -8.526 1.00 88.00 88 ILE A C 1
ATOM 644 O O . ILE A 1 88 ? 12.465 8.347 -9.205 1.00 88.00 88 ILE A O 1
ATOM 648 N N . PHE A 1 89 ? 13.217 6.234 -9.068 1.00 90.06 89 PHE A N 1
ATOM 649 C CA . PHE A 1 89 ? 13.408 6.047 -10.512 1.00 90.06 89 PHE A CA 1
ATOM 650 C C . PHE A 1 89 ? 12.613 4.886 -11.099 1.00 90.06 89 PHE A C 1
ATOM 652 O O . PHE A 1 89 ? 12.412 4.849 -12.310 1.00 90.06 89 PHE A O 1
ATOM 659 N N . THR A 1 90 ? 12.196 3.941 -10.260 1.00 96.69 90 THR A N 1
ATOM 660 C CA . THR A 1 90 ? 11.607 2.684 -10.708 1.00 96.69 90 THR A CA 1
ATOM 661 C C . THR A 1 90 ? 10.107 2.716 -10.497 1.00 96.69 90 THR A C 1
ATOM 663 O O . THR A 1 90 ? 9.622 2.966 -9.395 1.00 96.69 90 THR A O 1
ATOM 666 N N . ASP A 1 91 ? 9.364 2.447 -11.558 1.00 96.75 91 ASP A N 1
ATOM 667 C CA . ASP A 1 91 ? 7.928 2.246 -11.482 1.00 96.75 91 ASP A CA 1
ATOM 668 C C . ASP A 1 91 ? 7.593 0.846 -10.978 1.00 96.75 91 ASP A C 1
ATOM 670 O O . ASP A 1 91 ? 8.331 -0.114 -11.210 1.00 96.75 91 ASP A O 1
ATOM 674 N N . LEU A 1 92 ? 6.431 0.729 -10.344 1.00 97.50 92 LEU A N 1
ATOM 675 C CA . LEU A 1 92 ? 5.862 -0.556 -9.965 1.00 97.50 92 LEU A CA 1
ATOM 676 C C . LEU A 1 92 ? 4.714 -0.915 -10.906 1.00 97.50 92 LEU A C 1
ATOM 678 O O . LEU A 1 92 ? 3.976 -0.040 -11.362 1.00 97.50 92 LEU A O 1
ATOM 682 N N . LEU A 1 93 ? 4.520 -2.205 -11.150 1.00 97.50 93 LEU A N 1
ATOM 683 C CA . LEU A 1 93 ? 3.323 -2.739 -11.785 1.00 97.50 93 LEU A CA 1
ATOM 684 C C . LEU A 1 93 ? 2.489 -3.468 -10.737 1.00 97.50 93 LEU A C 1
ATOM 686 O O . LEU A 1 93 ? 2.950 -4.416 -10.100 1.00 97.50 93 LEU A O 1
ATOM 690 N N . LEU A 1 94 ? 1.254 -3.014 -10.544 1.00 96.44 94 LEU A N 1
ATOM 691 C CA . LEU A 1 94 ? 0.306 -3.624 -9.621 1.00 96.44 94 LEU A CA 1
ATOM 692 C C . LEU A 1 94 ? -0.728 -4.376 -10.451 1.00 96.44 94 LEU A C 1
ATOM 694 O O . LEU A 1 94 ? -1.463 -3.759 -11.218 1.00 96.44 94 LEU A O 1
ATOM 698 N N . THR A 1 95 ? -0.755 -5.700 -10.312 1.00 96.69 95 THR A N 1
ATOM 699 C CA . THR A 1 95 ? -1.653 -6.587 -11.064 1.00 96.69 95 THR A CA 1
ATOM 700 C C . THR A 1 95 ? -2.624 -7.264 -10.112 1.00 96.69 95 THR A C 1
ATOM 702 O O . THR A 1 95 ? -2.205 -7.938 -9.170 1.00 96.69 95 THR A O 1
ATOM 705 N N . ASP A 1 96 ? -3.914 -7.068 -10.349 1.00 95.00 96 ASP A N 1
ATOM 706 C CA . ASP A 1 96 ? -4.992 -7.749 -9.639 1.00 95.00 96 ASP A CA 1
ATOM 707 C C . ASP A 1 96 ? -5.202 -9.159 -10.211 1.00 95.00 96 ASP A C 1
ATOM 709 O O . ASP A 1 96 ? -5.334 -9.326 -11.423 1.00 95.00 96 ASP A O 1
ATOM 713 N N . GLU A 1 97 ? -5.223 -10.176 -9.346 1.00 96.81 97 GLU A N 1
ATOM 714 C CA . GLU A 1 97 ? -5.309 -11.581 -9.772 1.00 96.81 97 GLU A CA 1
ATOM 715 C C . GLU A 1 97 ? -6.660 -11.913 -10.416 1.00 96.81 97 GLU A C 1
ATOM 717 O O . GLU A 1 97 ? -6.727 -12.663 -11.387 1.00 96.81 97 GLU A O 1
ATOM 722 N N . VAL A 1 98 ? -7.744 -11.354 -9.874 1.00 93.62 98 VAL A N 1
ATOM 723 C CA . VAL A 1 98 ? -9.116 -11.726 -10.243 1.00 93.62 98 VAL A CA 1
ATOM 724 C C . VAL A 1 98 ? -9.494 -11.143 -11.598 1.00 93.62 98 VAL A C 1
ATOM 726 O O . VAL A 1 98 ? -10.094 -11.816 -12.434 1.00 93.62 98 VAL A O 1
ATOM 729 N N . THR A 1 99 ? -9.171 -9.873 -11.810 1.00 91.56 99 THR A N 1
ATOM 730 C CA . THR A 1 99 ? -9.541 -9.130 -13.016 1.00 91.56 99 THR A CA 1
ATOM 731 C C . THR A 1 99 ? -8.450 -9.152 -14.080 1.00 91.56 99 THR A C 1
ATOM 733 O O . THR A 1 99 ? -8.725 -8.823 -15.232 1.00 91.56 99 THR A O 1
ATOM 736 N N . GLY A 1 100 ? -7.208 -9.478 -13.705 1.00 93.69 100 GLY A N 1
ATOM 737 C CA . GLY A 1 100 ? -6.031 -9.302 -14.55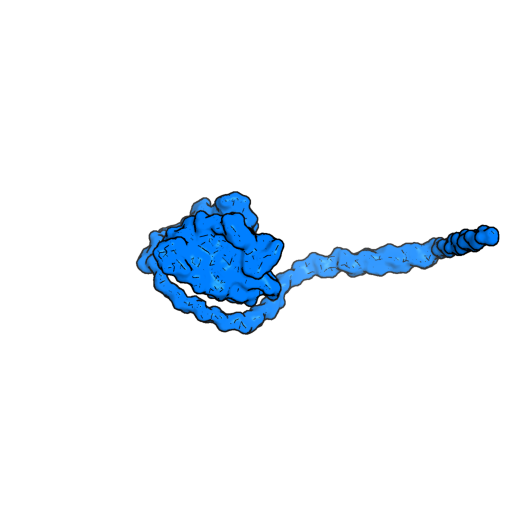5 1.00 93.69 100 GLY A CA 1
ATOM 738 C C . GLY A 1 100 ? -5.702 -7.833 -14.841 1.00 93.69 100 GLY A C 1
ATOM 739 O O . GLY A 1 100 ? -4.817 -7.548 -15.648 1.00 93.69 100 GLY A O 1
ATOM 740 N N . SER A 1 101 ? -6.413 -6.889 -14.214 1.00 89.62 101 SER A N 1
ATOM 741 C CA . SER A 1 101 ? -6.167 -5.465 -14.412 1.00 89.62 101 SER A CA 1
ATOM 742 C C . SER A 1 101 ? -4.797 -5.114 -13.860 1.00 89.62 101 SER A C 1
ATOM 744 O O . SER A 1 101 ? -4.470 -5.452 -12.721 1.00 89.62 101 SER A O 1
ATOM 746 N N . ALA A 1 102 ? -4.021 -4.393 -14.659 1.00 93.25 102 ALA A N 1
ATOM 747 C CA . ALA A 1 102 ? -2.705 -3.928 -14.274 1.00 93.25 102 ALA A CA 1
ATOM 748 C C . ALA A 1 102 ? -2.617 -2.414 -14.430 1.00 93.25 102 ALA A C 1
ATOM 750 O O . ALA A 1 102 ? -3.083 -1.847 -15.421 1.00 93.25 102 ALA A O 1
ATOM 751 N N . TYR A 1 103 ? -2.002 -1.760 -13.454 1.00 90.75 103 TYR A N 1
ATOM 752 C CA . TYR A 1 103 ? -1.700 -0.341 -13.533 1.00 90.75 103 TYR A CA 1
ATOM 753 C C . TYR A 1 103 ? -0.272 -0.075 -13.076 1.00 90.75 103 TYR A C 1
ATOM 755 O O . TYR A 1 103 ? 0.261 -0.718 -12.168 1.00 90.75 103 TYR A O 1
ATOM 763 N N . ARG A 1 104 ? 0.347 0.882 -13.761 1.00 95.38 104 ARG A N 1
ATOM 764 C CA . ARG A 1 104 ? 1.683 1.380 -13.460 1.00 95.38 104 ARG A CA 1
ATOM 765 C C . ARG A 1 104 ? 1.576 2.411 -12.340 1.00 95.38 104 ARG A C 1
ATOM 767 O O . ARG A 1 104 ? 0.700 3.269 -12.398 1.00 95.38 104 ARG A O 1
ATOM 774 N N . LEU A 1 105 ? 2.450 2.302 -11.348 1.00 94.75 105 LEU A N 1
ATOM 775 C CA . LEU A 1 105 ? 2.553 3.214 -10.218 1.00 94.75 105 LEU A CA 1
ATOM 776 C C . LEU A 1 105 ? 3.936 3.868 -10.234 1.00 94.75 105 LEU A C 1
ATOM 778 O O . LEU A 1 105 ? 4.941 3.227 -9.905 1.00 94.75 105 LEU A O 1
ATOM 782 N N . ALA A 1 106 ? 3.985 5.131 -10.637 1.00 94.81 106 ALA A N 1
ATOM 783 C CA . ALA A 1 106 ? 5.223 5.885 -10.755 1.00 94.81 106 ALA A CA 1
ATOM 784 C C . ALA A 1 106 ? 5.799 6.267 -9.379 1.00 94.81 106 ALA A C 1
ATOM 786 O O . ALA A 1 106 ? 5.073 6.274 -8.380 1.00 94.81 106 ALA A O 1
ATOM 787 N N . PRO A 1 107 ? 7.102 6.590 -9.297 1.00 94.31 107 PRO A N 1
ATOM 788 C CA . PRO A 1 107 ? 7.712 7.155 -8.096 1.00 94.31 107 PRO A CA 1
ATOM 789 C C . PRO A 1 107 ? 6.894 8.302 -7.483 1.00 94.31 107 PRO A C 1
ATOM 791 O O . PRO A 1 107 ? 6.520 9.253 -8.168 1.00 94.31 107 PRO A O 1
ATOM 794 N N . GLY A 1 108 ? 6.629 8.221 -6.180 1.00 91.56 108 GLY A N 1
ATOM 795 C CA . GLY A 1 108 ? 5.833 9.196 -5.431 1.00 91.56 108 GLY A CA 1
ATOM 796 C C . GLY A 1 108 ? 4.315 9.027 -5.549 1.00 91.56 108 GLY A C 1
ATOM 797 O O . GLY A 1 108 ? 3.579 9.704 -4.830 1.00 91.56 108 GLY A O 1
ATOM 798 N N . GLU A 1 109 ? 3.826 8.125 -6.400 1.00 92.62 109 GLU A N 1
ATOM 799 C CA . GLU A 1 109 ? 2.400 7.836 -6.503 1.00 92.62 109 GLU A CA 1
ATOM 800 C C . GLU A 1 109 ? 1.938 6.833 -5.442 1.00 92.62 109 GLU A C 1
ATOM 802 O O . GLU A 1 109 ? 2.702 6.011 -4.920 1.00 92.62 109 GLU A O 1
ATOM 807 N N . ALA A 1 110 ? 0.640 6.888 -5.147 1.00 93.38 110 ALA A N 1
ATOM 808 C CA . ALA A 1 110 ? -0.025 5.946 -4.268 1.00 93.38 110 ALA A CA 1
ATOM 809 C C . ALA A 1 110 ? -1.263 5.347 -4.937 1.00 93.38 110 ALA A C 1
ATOM 811 O O . ALA A 1 110 ? -2.009 6.043 -5.625 1.00 93.38 110 ALA A O 1
ATOM 812 N N . ALA A 1 111 ? -1.507 4.065 -4.683 1.00 91.88 111 ALA A N 1
ATOM 813 C CA . ALA A 1 111 ? -2.690 3.359 -5.145 1.00 91.88 111 ALA A CA 1
ATOM 814 C C . ALA A 1 111 ? -3.453 2.739 -3.986 1.00 91.88 111 ALA A C 1
ATOM 816 O O . ALA A 1 111 ? -2.864 2.136 -3.086 1.00 91.88 111 ALA A O 1
ATOM 817 N N . PHE A 1 112 ? -4.773 2.873 -4.046 1.00 92.56 112 PHE A N 1
ATOM 818 C CA . PHE A 1 112 ? -5.682 2.241 -3.108 1.00 92.56 112 PHE A CA 1
ATOM 819 C C . PHE A 1 112 ? -5.711 0.721 -3.298 1.00 92.56 112 PHE A C 1
ATOM 821 O O . PHE A 1 112 ? -5.596 0.217 -4.414 1.00 92.56 112 PHE A O 1
ATOM 828 N N . VAL A 1 113 ? -5.871 0.003 -2.192 1.00 91.75 113 VAL A N 1
ATOM 829 C CA . VAL A 1 113 ? -5.942 -1.453 -2.138 1.00 91.75 113 VAL A CA 1
ATOM 830 C C . VAL A 1 113 ? -7.136 -1.818 -1.273 1.00 91.75 113 VAL A C 1
ATOM 832 O O . VAL A 1 113 ? -7.181 -1.435 -0.106 1.00 91.75 113 VAL A O 1
ATOM 835 N N . ALA A 1 114 ? -8.104 -2.532 -1.841 1.00 91.81 114 ALA A N 1
ATOM 836 C CA . ALA A 1 114 ? -9.262 -3.003 -1.091 1.00 91.81 114 ALA A CA 1
ATOM 837 C C . ALA A 1 114 ? -8.884 -4.179 -0.177 1.00 91.81 114 ALA A C 1
ATOM 839 O O . ALA A 1 114 ? -7.924 -4.910 -0.451 1.00 91.81 114 ALA A O 1
ATOM 840 N N . GLU A 1 115 ? -9.660 -4.378 0.889 1.00 92.12 115 GLU A N 1
ATOM 841 C CA . GLU A 1 115 ? -9.449 -5.486 1.821 1.00 92.12 115 GLU A CA 1
ATOM 842 C C . GLU A 1 115 ? -9.459 -6.835 1.095 1.00 92.12 115 GLU A C 1
ATOM 844 O O . GLU A 1 115 ? -10.318 -7.112 0.259 1.00 92.12 115 GLU A O 1
ATOM 849 N N . GLY A 1 116 ? -8.485 -7.684 1.415 1.00 92.50 116 GLY A N 1
ATOM 850 C CA . GLY A 1 116 ? -8.404 -9.041 0.892 1.00 92.50 116 GLY A CA 1
ATOM 851 C C . GLY A 1 116 ? -8.027 -9.160 -0.587 1.00 92.50 116 GLY A C 1
ATOM 852 O O . GLY A 1 116 ? -7.996 -10.291 -1.076 1.00 92.50 116 GLY A O 1
ATOM 853 N N . THR A 1 117 ? -7.710 -8.057 -1.277 1.00 93.00 117 THR A N 1
ATOM 854 C CA . THR A 1 117 ? -7.303 -8.068 -2.694 1.00 93.00 117 THR A CA 1
ATOM 855 C C . THR A 1 117 ? -6.100 -8.988 -2.895 1.00 93.00 117 THR A C 1
ATOM 857 O O . THR A 1 117 ? -5.091 -8.849 -2.201 1.00 93.00 117 THR A O 1
ATOM 860 N N . MET A 1 118 ? -6.175 -9.904 -3.861 1.00 97.25 118 MET A N 1
ATOM 861 C CA . MET A 1 118 ? -5.016 -10.682 -4.300 1.00 97.25 118 MET A CA 1
ATOM 862 C C . MET A 1 118 ? -4.265 -9.895 -5.370 1.00 97.25 118 MET A C 1
ATOM 864 O O . MET A 1 118 ? -4.767 -9.691 -6.473 1.00 97.25 118 MET A O 1
ATOM 868 N N . GLN A 1 119 ? -3.068 -9.416 -5.032 1.00 96.50 119 GLN A N 1
ATOM 869 C CA . GLN A 1 119 ? -2.318 -8.508 -5.895 1.00 96.50 119 GLN A CA 1
ATOM 870 C C . GLN A 1 119 ? -0.840 -8.886 -5.968 1.00 96.50 119 GLN A C 1
ATOM 872 O O . GLN A 1 119 ? -0.162 -9.014 -4.937 1.00 96.50 119 GLN A O 1
ATOM 877 N N . ARG A 1 120 ? -0.334 -8.989 -7.198 1.00 97.50 120 ARG A N 1
ATOM 878 C CA . ARG A 1 120 ? 1.095 -9.050 -7.508 1.00 97.50 120 ARG A CA 1
ATOM 879 C C . ARG A 1 120 ? 1.635 -7.633 -7.641 1.00 97.50 120 ARG A C 1
ATOM 881 O O . ARG A 1 120 ? 0.996 -6.778 -8.256 1.00 97.50 120 ARG A O 1
ATOM 888 N N . ARG A 1 121 ? 2.802 -7.387 -7.051 1.00 97.38 121 ARG A N 1
ATOM 889 C CA . ARG A 1 121 ? 3.509 -6.109 -7.147 1.00 97.38 121 ARG A CA 1
ATOM 890 C C . ARG A 1 121 ? 4.909 -6.368 -7.642 1.00 97.38 121 ARG A C 1
ATOM 892 O O . ARG A 1 121 ? 5.647 -7.115 -7.010 1.00 97.38 121 ARG A O 1
ATOM 899 N N . GLU A 1 122 ? 5.221 -5.764 -8.768 1.00 98.25 122 GLU A N 1
ATOM 900 C CA . GLU A 1 122 ? 6.424 -6.050 -9.528 1.00 98.25 122 GLU A CA 1
ATOM 901 C C . GLU A 1 122 ? 7.212 -4.759 -9.736 1.00 98.25 122 GLU A C 1
ATOM 903 O O . GLU A 1 122 ? 6.630 -3.713 -10.029 1.00 98.25 122 GLU A O 1
ATOM 908 N N . SER A 1 123 ? 8.529 -4.827 -9.574 1.00 98.12 123 SER A N 1
ATOM 909 C CA . SER A 1 123 ? 9.442 -3.773 -10.004 1.00 98.12 123 SER A CA 1
ATOM 910 C C . SER A 1 123 ? 9.584 -3.827 -11.524 1.00 98.12 123 SER A C 1
ATOM 912 O O . SER A 1 123 ? 9.963 -4.859 -12.072 1.00 98.12 123 SER A O 1
ATOM 914 N N . LEU A 1 124 ? 9.330 -2.710 -12.214 1.00 97.31 124 LEU A N 1
ATOM 915 C CA . LEU A 1 124 ? 9.578 -2.590 -13.659 1.00 97.31 124 LEU A CA 1
ATOM 916 C C . LEU A 1 124 ? 11.048 -2.270 -13.992 1.00 97.31 124 LEU A C 1
ATOM 918 O O . LEU A 1 124 ? 11.379 -1.966 -15.140 1.00 97.31 124 LEU A O 1
ATOM 922 N N . GLY A 1 125 ? 11.927 -2.291 -12.987 1.00 95.44 125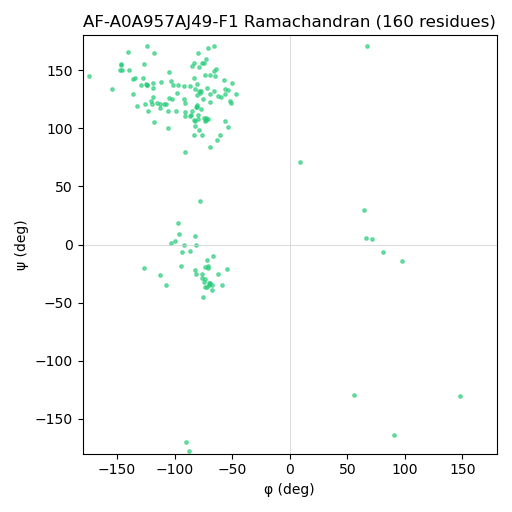 GLY A N 1
ATOM 923 C CA . GLY A 1 125 ? 13.372 -2.183 -13.148 1.00 95.44 125 GLY A CA 1
ATOM 924 C C . GLY A 1 125 ? 14.050 -3.543 -13.323 1.00 95.44 125 GLY A C 1
ATOM 925 O O . GLY A 1 125 ? 13.413 -4.581 -13.456 1.00 95.44 125 GLY A O 1
ATOM 926 N N . ASN A 1 126 ? 15.384 -3.539 -13.271 1.00 95.44 126 ASN A N 1
ATOM 927 C CA . ASN A 1 126 ? 16.201 -4.760 -13.341 1.00 95.44 126 ASN A CA 1
ATOM 928 C C . ASN A 1 126 ? 16.610 -5.285 -11.952 1.00 95.44 126 ASN A C 1
ATOM 930 O O . ASN A 1 126 ? 17.486 -6.142 -11.843 1.00 95.44 126 ASN A O 1
ATOM 934 N N . SER A 1 127 ? 16.045 -4.720 -10.887 1.00 96.00 127 SER A N 1
ATOM 935 C CA . SER A 1 127 ? 16.319 -5.092 -9.502 1.00 96.00 127 SER A CA 1
ATOM 936 C C . SER A 1 127 ? 15.064 -4.928 -8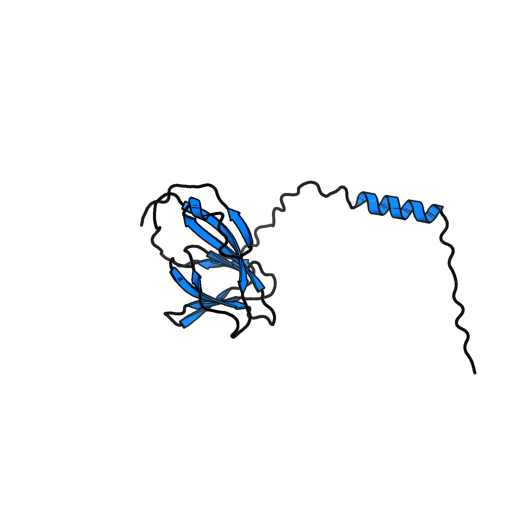.647 1.00 96.00 127 SER A C 1
ATOM 938 O O . SER A 1 127 ? 14.220 -4.087 -8.984 1.00 96.00 127 SER A O 1
ATOM 940 N N . PRO A 1 128 ? 14.952 -5.670 -7.531 1.00 97.00 128 PRO A N 1
ATOM 941 C CA . PRO A 1 128 ? 13.865 -5.471 -6.585 1.00 97.00 128 PRO A CA 1
ATOM 942 C C . PRO A 1 128 ? 13.828 -4.029 -6.066 1.00 97.00 128 PRO A C 1
ATOM 944 O O . PRO A 1 128 ? 14.878 -3.425 -5.825 1.00 97.00 128 PRO A O 1
ATOM 947 N N . GLU A 1 129 ? 12.627 -3.479 -5.897 1.00 97.25 129 GLU A N 1
ATOM 948 C CA . GLU A 1 129 ? 12.410 -2.086 -5.487 1.00 97.25 129 GLU A CA 1
ATOM 949 C C . GLU A 1 129 ? 11.652 -2.031 -4.158 1.00 97.25 129 GLU A C 1
ATOM 951 O O . GLU A 1 129 ? 10.655 -2.728 -3.961 1.00 97.25 129 GLU A O 1
ATOM 956 N N . GLN A 1 130 ? 12.113 -1.187 -3.233 1.00 96.88 130 GLN A N 1
ATOM 957 C CA . GLN A 1 130 ? 11.424 -0.987 -1.960 1.00 96.88 130 GLN A CA 1
ATOM 958 C C . GLN A 1 130 ? 10.251 -0.030 -2.122 1.00 96.88 130 GLN A C 1
ATOM 960 O O . GLN A 1 130 ? 10.365 1.044 -2.712 1.00 96.88 130 GLN A O 1
ATOM 965 N N . TYR A 1 131 ? 9.142 -0.372 -1.487 1.00 96.69 131 TYR A N 1
ATOM 966 C CA . TYR A 1 131 ? 7.946 0.450 -1.499 1.00 96.69 131 TYR A CA 1
ATOM 967 C C . TYR A 1 131 ? 7.274 0.448 -0.123 1.00 96.69 131 TYR A C 1
ATOM 969 O O . TYR A 1 131 ? 7.601 -0.355 0.756 1.00 96.69 131 TYR A O 1
ATOM 977 N N . LEU A 1 132 ? 6.344 1.378 0.094 1.00 97.50 132 LEU A N 1
ATOM 978 C CA . LEU A 1 132 ? 5.607 1.492 1.348 1.00 97.50 132 LEU A CA 1
ATOM 979 C C . LEU A 1 132 ? 4.206 0.897 1.225 1.00 97.50 132 LEU A C 1
ATOM 981 O O . LEU A 1 132 ? 3.470 1.154 0.273 1.00 97.50 132 LEU A O 1
ATOM 985 N N . ARG A 1 133 ? 3.805 0.156 2.254 1.00 96.62 133 ARG A N 1
ATOM 986 C CA . ARG A 1 133 ? 2.431 -0.282 2.495 1.00 96.62 133 ARG A CA 1
ATOM 987 C C . ARG A 1 133 ? 1.887 0.481 3.687 1.00 96.62 133 ARG A C 1
ATOM 989 O O . ARG A 1 133 ? 2.434 0.378 4.782 1.00 96.62 133 ARG A O 1
ATOM 996 N N . LEU A 1 134 ? 0.805 1.217 3.477 1.00 96.50 134 LEU A N 1
ATOM 997 C CA . LEU A 1 134 ? 0.019 1.834 4.538 1.00 96.50 134 LEU A CA 1
ATOM 998 C C . LEU A 1 134 ? -1.271 1.035 4.669 1.00 96.50 134 LEU A C 1
ATOM 1000 O O . LEU A 1 134 ? -2.173 1.192 3.854 1.00 96.50 134 LEU A O 1
ATOM 1004 N N . ALA A 1 135 ? -1.335 0.148 5.654 1.00 96.00 135 ALA A N 1
ATOM 1005 C CA . ALA A 1 135 ? -2.481 -0.718 5.887 1.00 96.00 135 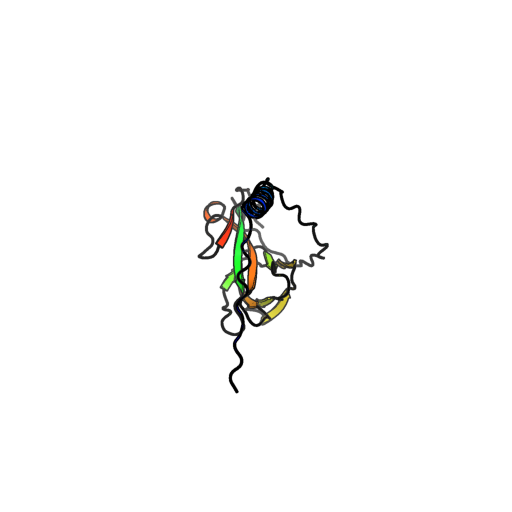ALA A CA 1
ATOM 1006 C C . ALA A 1 135 ? -3.321 -0.203 7.056 1.00 96.00 135 ALA A C 1
ATOM 1008 O O . ALA A 1 135 ? -2.780 0.226 8.079 1.00 96.00 135 ALA A O 1
ATOM 1009 N N . LEU A 1 136 ? -4.638 -0.299 6.918 1.00 95.75 136 LEU A N 1
ATOM 1010 C CA . LEU A 1 136 ? -5.554 -0.267 8.042 1.00 95.75 136 LEU A CA 1
ATOM 1011 C C . LEU A 1 136 ? -5.571 -1.672 8.656 1.00 95.75 136 LEU A C 1
ATOM 1013 O O . LEU A 1 136 ? -5.913 -2.638 7.979 1.00 95.75 136 LEU A O 1
ATOM 1017 N N . ALA A 1 137 ? -5.158 -1.796 9.913 1.00 95.50 137 ALA A N 1
ATOM 1018 C CA . ALA A 1 137 ? -5.073 -3.075 10.613 1.00 95.50 137 ALA A CA 1
ATOM 1019 C C . ALA A 1 137 ? -5.836 -3.013 11.943 1.00 95.50 137 ALA A C 1
ATOM 1021 O O . ALA A 1 137 ? -5.972 -1.919 12.501 1.00 95.50 137 ALA A O 1
ATOM 1022 N N . PRO A 1 138 ? -6.305 -4.153 12.478 1.00 95.94 138 PRO A N 1
ATOM 1023 C CA . PRO A 1 138 ? -6.731 -4.235 13.871 1.00 95.94 138 PRO A CA 1
ATOM 1024 C C . PRO A 1 138 ? -5.654 -3.662 14.799 1.00 95.94 138 PRO A C 1
ATOM 1026 O O . PRO A 1 138 ? -4.457 -3.861 14.561 1.00 95.94 138 PRO A O 1
ATOM 1029 N N . ALA A 1 139 ? -6.061 -2.913 15.825 1.00 97.38 139 ALA A N 1
ATOM 1030 C CA . ALA A 1 139 ? -5.126 -2.175 16.676 1.00 97.38 139 ALA A CA 1
ATOM 1031 C C . ALA A 1 139 ? -4.092 -3.081 17.374 1.00 97.38 139 ALA A C 1
ATOM 1033 O O . ALA A 1 139 ? -2.930 -2.700 17.520 1.00 97.38 139 ALA A O 1
ATOM 1034 N N . ASP A 1 140 ? -4.488 -4.296 17.748 1.00 97.00 140 ASP A N 1
ATOM 1035 C CA . ASP A 1 140 ? -3.627 -5.319 18.35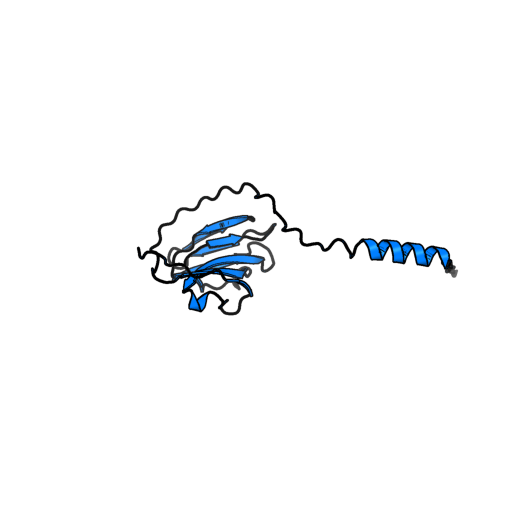2 1.00 97.00 140 ASP A CA 1
ATOM 1036 C C . ASP A 1 140 ? -2.605 -5.929 17.373 1.00 97.00 140 ASP A C 1
ATOM 1038 O O . ASP A 1 140 ? -1.579 -6.453 17.803 1.00 97.00 140 ASP A O 1
ATOM 1042 N N . MET A 1 141 ? -2.832 -5.789 16.065 1.00 96.19 141 MET A N 1
ATOM 1043 C CA . MET A 1 141 ? -1.958 -6.275 14.990 1.00 96.19 141 MET A CA 1
ATOM 1044 C C . MET A 1 141 ? -1.123 -5.162 14.338 1.00 96.19 141 MET A C 1
ATOM 1046 O O . MET A 1 141 ? -0.354 -5.413 13.405 1.00 96.19 141 MET A O 1
ATOM 1050 N N . ALA A 1 142 ? -1.237 -3.918 14.810 1.00 96.56 142 ALA A N 1
ATOM 1051 C CA . ALA A 1 142 ? -0.594 -2.753 14.199 1.00 96.56 142 ALA A CA 1
ATOM 1052 C C . ALA A 1 142 ? 0.944 -2.814 14.196 1.00 96.56 142 ALA A C 1
ATOM 1054 O O . ALA A 1 142 ? 1.588 -2.186 13.356 1.00 96.56 142 ALA A O 1
ATOM 1055 N N . SER A 1 143 ? 1.536 -3.562 15.127 1.00 96.75 143 SER A N 1
ATOM 1056 C CA . SER A 1 143 ? 2.984 -3.768 15.244 1.00 96.75 143 SER A CA 1
ATOM 1057 C C . SER A 1 143 ? 3.493 -5.017 14.517 1.00 96.75 143 SER A C 1
ATOM 1059 O O . SER A 1 143 ? 4.705 -5.208 14.425 1.00 96.75 143 SER A O 1
ATOM 1061 N N . ASP A 1 144 ? 2.604 -5.852 13.978 1.00 95.19 144 ASP A N 1
ATOM 1062 C CA . ASP A 1 144 ? 2.986 -7.032 13.206 1.00 95.19 144 ASP A CA 1
ATOM 1063 C C . ASP A 1 144 ? 3.242 -6.650 11.744 1.00 95.19 144 ASP A C 1
ATOM 1065 O O . ASP A 1 144 ? 2.329 -6.232 11.037 1.00 95.19 144 ASP A O 1
ATOM 1069 N N . ALA A 1 145 ? 4.480 -6.785 11.273 1.00 93.62 145 ALA A N 1
ATOM 1070 C CA . ALA A 1 145 ? 4.842 -6.500 9.885 1.00 93.62 145 ALA A CA 1
ATOM 1071 C C . ALA A 1 145 ? 4.767 -7.722 8.953 1.00 93.62 145 ALA A C 1
ATOM 1073 O O . ALA A 1 145 ? 5.046 -7.584 7.764 1.00 93.62 145 ALA A O 1
ATOM 1074 N N . GLY A 1 146 ? 4.400 -8.908 9.454 1.00 87.50 146 GLY A N 1
ATOM 1075 C CA . GLY A 1 146 ? 4.262 -10.112 8.630 1.00 87.50 146 GLY A CA 1
ATOM 1076 C C . GLY A 1 146 ? 5.573 -10.592 7.998 1.00 87.50 146 GLY A C 1
ATOM 1077 O O . GLY A 1 146 ? 5.549 -11.153 6.909 1.00 87.50 146 GLY A O 1
ATOM 1078 N N . GLY A 1 147 ? 6.710 -10.348 8.659 1.00 88.81 147 GLY A N 1
ATOM 1079 C CA . GLY A 1 147 ? 8.053 -10.696 8.172 1.00 88.81 147 GLY A CA 1
ATOM 1080 C C . GLY A 1 147 ? 8.803 -9.550 7.486 1.00 88.81 147 GLY A C 1
ATOM 1081 O O . GLY A 1 147 ? 10.024 -9.619 7.361 1.00 88.81 147 GLY A O 1
ATOM 1082 N N . ASP A 1 148 ? 8.102 -8.475 7.132 1.00 94.00 148 ASP A N 1
ATOM 1083 C CA . ASP A 1 148 ? 8.694 -7.283 6.531 1.00 94.00 148 ASP A CA 1
ATOM 1084 C C . ASP A 1 148 ? 9.188 -6.284 7.586 1.00 94.00 148 ASP A C 1
ATOM 1086 O O . ASP A 1 148 ? 9.098 -6.486 8.803 1.00 94.00 148 ASP A O 1
ATOM 1090 N N . ARG A 1 149 ? 9.701 -5.140 7.127 1.00 96.75 149 ARG A N 1
ATOM 1091 C CA . ARG A 1 149 ? 10.171 -4.085 8.019 1.00 96.75 149 ARG A CA 1
ATOM 1092 C C . ARG A 1 149 ? 9.026 -3.169 8.444 1.00 96.75 149 ARG A C 1
ATOM 1094 O O . ARG A 1 149 ? 8.551 -2.347 7.661 1.00 96.75 149 ARG A O 1
ATOM 1101 N N . LEU A 1 150 ? 8.661 -3.219 9.725 1.00 97.75 150 LEU A N 1
ATOM 1102 C CA . LEU A 1 150 ? 7.793 -2.210 10.336 1.00 97.75 150 LEU A CA 1
ATOM 1103 C C . LEU A 1 150 ? 8.470 -0.831 10.289 1.00 97.75 150 LEU A C 1
ATOM 1105 O O . LEU A 1 150 ? 9.600 -0.671 10.756 1.00 97.75 150 LEU A O 1
ATOM 1109 N N . VAL A 1 151 ? 7.769 0.173 9.762 1.00 97.62 151 VAL A N 1
ATOM 1110 C CA . VAL A 1 151 ? 8.226 1.575 9.779 1.00 97.62 151 VAL A CA 1
ATOM 1111 C C . VAL A 1 151 ? 7.359 2.458 10.669 1.00 97.62 151 VAL A C 1
ATOM 1113 O O . VAL A 1 151 ? 7.842 3.463 11.186 1.00 97.62 151 VAL A O 1
ATOM 1116 N N . TYR A 1 152 ? 6.095 2.083 10.873 1.00 97.50 152 TYR A N 1
ATOM 1117 C CA . TYR A 1 152 ? 5.157 2.834 11.695 1.00 97.50 152 TYR A CA 1
ATOM 1118 C C . TYR A 1 152 ? 4.066 1.925 12.265 1.00 97.50 152 TYR A C 1
ATOM 1120 O O . TYR A 1 152 ? 3.455 1.157 11.526 1.00 97.50 152 TYR A O 1
ATOM 1128 N N . ALA A 1 153 ? 3.788 2.070 13.559 1.00 98.00 153 ALA A N 1
ATOM 1129 C CA . ALA A 1 153 ? 2.596 1.541 14.211 1.00 98.00 153 ALA A CA 1
ATOM 1130 C C . ALA A 1 153 ? 1.864 2.718 14.863 1.00 98.00 153 ALA A C 1
ATOM 1132 O O . ALA A 1 153 ? 2.413 3.394 15.738 1.00 98.00 153 ALA A O 1
ATOM 1133 N N . GLY A 1 154 ? 0.666 3.012 14.368 1.00 97.31 154 GLY A N 1
ATOM 1134 C CA . GLY A 1 154 ? -0.132 4.144 14.813 1.00 97.31 154 GLY A CA 1
ATOM 1135 C C . GLY A 1 154 ? -0.879 3.881 16.118 1.00 97.31 154 GLY A C 1
ATOM 1136 O O . GLY A 1 154 ? -1.014 2.731 16.538 1.00 97.31 154 GLY A O 1
ATOM 1137 N N . PRO A 1 155 ? -1.384 4.944 16.766 1.00 97.38 155 PRO A N 1
ATOM 1138 C CA . PRO A 1 155 ? -2.295 4.791 17.890 1.00 97.38 155 PRO A CA 1
ATOM 1139 C C . PRO A 1 155 ? -3.604 4.134 17.437 1.00 97.38 155 PRO A C 1
ATOM 1141 O O . PRO A 1 155 ? -4.037 4.313 16.295 1.00 97.38 155 PRO A O 1
ATOM 1144 N N . ALA A 1 156 ? -4.243 3.417 18.361 1.00 97.69 156 ALA A N 1
ATOM 1145 C CA . ALA A 1 156 ? -5.573 2.865 18.155 1.00 97.69 156 ALA A CA 1
ATOM 1146 C C . ALA A 1 156 ? -6.619 3.980 18.001 1.00 97.69 156 ALA A C 1
ATOM 1148 O O . ALA A 1 156 ? -6.536 5.032 18.644 1.00 97.69 156 ALA A O 1
ATOM 1149 N N . PHE A 1 157 ? -7.615 3.734 17.159 1.00 96.81 157 PHE A N 1
ATOM 1150 C CA . PHE A 1 157 ? -8.791 4.573 16.995 1.00 96.81 157 PHE A CA 1
ATOM 1151 C C . PHE A 1 157 ? -10.019 3.716 16.679 1.00 96.81 157 PHE A C 1
ATOM 1153 O O . PHE A 1 157 ? -9.920 2.668 16.045 1.00 96.81 157 PHE A O 1
ATOM 1160 N N . ALA A 1 158 ? -11.198 4.181 17.092 1.00 96.75 158 ALA A N 1
ATOM 1161 C CA . ALA A 1 158 ? -12.456 3.532 16.744 1.00 96.75 158 ALA A CA 1
ATOM 1162 C C . ALA A 1 158 ? -12.844 3.877 15.297 1.00 96.75 158 ALA A C 1
ATOM 1164 O O . ALA A 1 158 ? -13.097 5.042 14.980 1.00 96.75 158 ALA A O 1
ATOM 1165 N N . ALA A 1 159 ? -12.897 2.873 14.425 1.00 92.44 159 ALA A N 1
ATOM 1166 C CA . ALA A 1 159 ? -13.401 3.000 13.067 1.00 92.44 159 ALA A CA 1
ATOM 1167 C C . ALA A 1 159 ? -14.906 2.673 13.024 1.00 92.44 159 ALA A C 1
ATOM 1169 O O . ALA A 1 159 ? -15.338 1.685 13.632 1.00 92.44 159 ALA A O 1
ATOM 1170 N N . PRO A 1 160 ? -15.721 3.465 12.302 1.00 88.62 160 PRO A N 1
ATOM 1171 C CA . PRO A 1 160 ? -17.085 3.062 11.995 1.00 88.62 160 PRO A CA 1
ATOM 1172 C C . PRO A 1 160 ? -17.059 1.834 11.077 1.00 88.62 160 PRO A C 1
ATOM 1174 O O . PRO A 1 160 ? -16.129 1.659 10.292 1.00 88.62 160 PRO A O 1
ATOM 1177 N N . ALA A 1 161 ? -18.075 0.984 11.189 1.00 86.38 161 ALA A N 1
ATOM 1178 C CA . ALA A 1 161 ? -18.301 -0.080 10.219 1.00 86.38 161 ALA A CA 1
ATOM 1179 C C . ALA A 1 161 ? -19.063 0.476 9.006 1.00 86.38 161 ALA A C 1
ATOM 1181 O O . ALA A 1 161 ? -19.965 1.303 9.192 1.00 86.38 161 ALA A O 1
ATOM 1182 N N . GLY A 1 162 ? -18.737 -0.018 7.809 1.00 77.81 162 GLY A N 1
ATOM 1183 C CA . GLY A 1 162 ? -19.442 0.298 6.558 1.00 77.81 162 GLY A CA 1
ATOM 1184 C C . GLY A 1 162 ? -18.571 0.886 5.463 1.00 77.81 162 GLY A C 1
ATOM 1185 O O . GLY A 1 162 ? -17.480 1.416 5.770 1.00 77.81 162 GLY A O 1
#

Mean predicted aligned error: 13.61 Å

Nearest PDB structures (foldseek):
  4j1x-assembly2_C  TM=7.062E-01  e=1.249E-02  Streptomyces wedmorensis
  1zz8-assembly2_C  TM=6.794E-01  e=2.020E-02  Streptomyces wedmorensis
  2fqp-assembly2_C  TM=6.997E-01  e=5.008E-02  Bordetella pertussis Tohama I
  1zzb-assembly1_A-2  TM=6.284E-01  e=5.878E-02  Streptomyces wedmorensis
  8wue-assembly2_F  TM=5.281E-01  e=3.078E-01  Xenopus laevis

pLDDT: mean 80.25, std 21.98, range [37.88, 98.25]

Secondary structure (DSSP, 8-state):
-------------HHHHHHHHHHHHHHTT------------------------EEEEEEEEEEEEEEEEGGG--EEE--SEEEE---SS--EEEEETTT--EEEE-TT-EEEE-TT-EEEEEESSSS-EEEEEEEEEEGGGTT--TTSEEEEEPPPEEEEE-

Sequence (162 aa):
MTVQARVQSGRISRRQALAVVAALALVFRAGARGSARQALVEGSLLVRGQAELPGGEMAWRGVQDVAEVGDDAGYQRRALGFTVNSGIFTDLLLTDEVTGSAYRLAPGEAAFVAEGTMQRRESLGNSPEQYLRLALAPADMASDAGGDRLVYAGPAFAAPAG

Solvent-accessible surface area (backbone atoms only — not comparable to full-atom values): 9517 Å² total; per-residue (Å²): 140,86,85,85,82,80,84,82,83,81,81,81,54,78,77,61,57,56,57,55,54,58,59,56,60,61,68,71,72,69,79,67,84,67,79,77,76,68,74,78,71,90,64,86,79,79,74,84,85,85,72,71,38,90,37,48,60,26,12,46,20,31,30,45,44,74,20,29,38,67,87,71,29,58,74,40,75,33,61,26,37,34,42,31,32,69,35,84,85,47,38,33,39,43,31,34,69,89,78,63,52,67,47,79,38,45,48,69,36,62,43,75,36,50,68,67,39,44,38,26,42,23,17,74,48,98,50,67,37,59,28,37,35,42,28,60,34,5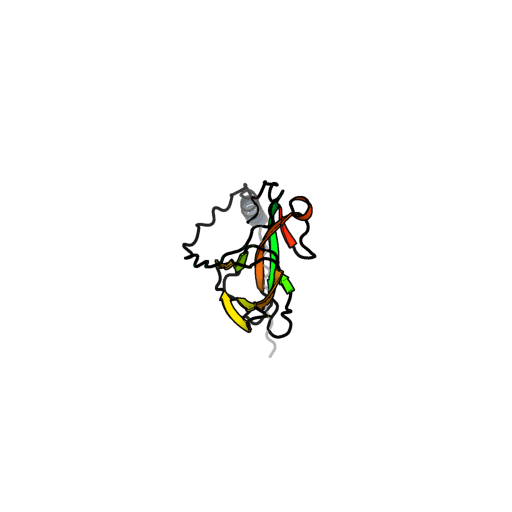1,40,94,49,17,79,63,44,87,89,48,46,66,75,38,60,48,71,70,43,81,43,68,67,83